Protein AF-A0A7C4U2F2-F1 (afdb_monomer_lite)

Sequence (80 aa):
MPPKNKPASEKLKSVKPSGTTDENFFSLVYEVARQIPKGRVTSYGAIAACLGSKSSARMVGWAMNGCHRVRPKVPAHRVV

Radius of gyration: 15.28 Å; chains: 1; bounding box: 29×45×34 Å

Structure (mmCIF, N/CA/C/O backbone):
data_AF-A0A7C4U2F2-F1
#
_entry.id   AF-A0A7C4U2F2-F1
#
loop_
_atom_site.group_PDB
_atom_site.id
_atom_site.type_symbol
_atom_site.label_atom_id
_atom_site.label_alt_id
_atom_site.label_comp_id
_atom_site.label_asym_id
_atom_site.label_entity_id
_atom_site.label_seq_id
_atom_site.pdbx_PDB_ins_code
_atom_site.Cartn_x
_atom_site.Cartn_y
_atom_site.Cartn_z
_atom_site.occupancy
_atom_site.B_iso_or_equiv
_atom_site.auth_seq_id
_atom_site.auth_comp_id
_atom_site.auth_asym_id
_atom_site.auth_atom_id
_atom_site.pdbx_PDB_model_num
ATOM 1 N N . MET A 1 1 ? 17.629 -30.331 -27.616 1.00 60.97 1 MET A N 1
ATOM 2 C CA . MET A 1 1 ? 18.020 -28.914 -27.425 1.00 60.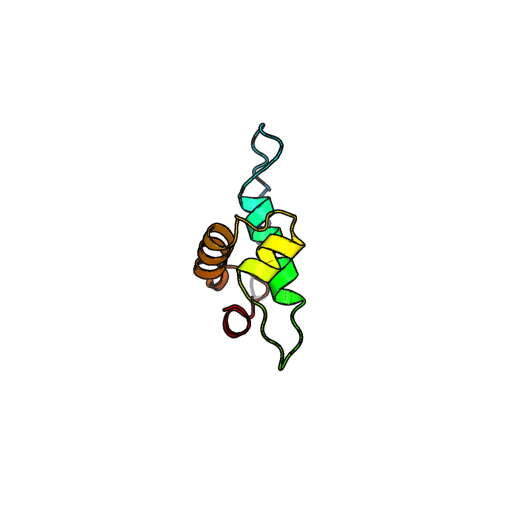97 1 MET A CA 1
ATOM 3 C C . MET A 1 1 ? 17.415 -28.409 -26.115 1.00 60.97 1 MET A C 1
ATOM 5 O O . MET A 1 1 ? 16.220 -28.610 -25.937 1.00 60.97 1 MET A O 1
ATOM 9 N N . PRO A 1 2 ? 18.202 -27.833 -25.190 1.00 63.28 2 PRO A N 1
ATOM 10 C CA . PRO A 1 2 ? 17.721 -27.372 -23.882 1.00 63.28 2 PRO A CA 1
ATOM 11 C C . PRO A 1 2 ? 16.854 -26.094 -23.978 1.00 63.28 2 PRO A C 1
ATOM 13 O O . PRO A 1 2 ? 17.088 -25.266 -24.865 1.00 63.28 2 PRO A O 1
ATOM 16 N N . PRO A 1 3 ? 15.867 -25.902 -23.078 1.00 63.00 3 PRO A N 1
ATOM 17 C CA . PRO A 1 3 ? 14.993 -24.728 -23.067 1.00 63.00 3 PRO A CA 1
ATOM 18 C C . PRO A 1 3 ? 15.766 -23.458 -22.677 1.00 63.00 3 PRO A C 1
ATOM 20 O O . PRO A 1 3 ? 16.444 -23.404 -21.651 1.00 63.00 3 PRO A O 1
ATOM 23 N N . LYS A 1 4 ? 15.656 -22.412 -23.505 1.00 57.47 4 LYS A N 1
ATOM 24 C CA . LYS A 1 4 ? 16.306 -21.109 -23.294 1.00 57.47 4 LYS A CA 1
ATOM 25 C C . LYS A 1 4 ? 15.617 -20.334 -22.163 1.00 57.47 4 LYS A C 1
ATOM 27 O O . LYS A 1 4 ? 14.647 -19.614 -22.392 1.00 57.47 4 LYS A O 1
ATOM 32 N N . ASN A 1 5 ? 16.153 -20.479 -20.954 1.00 55.72 5 ASN A N 1
ATOM 33 C CA . ASN A 1 5 ? 15.960 -19.588 -19.811 1.00 55.72 5 ASN A CA 1
ATOM 34 C C . ASN A 1 5 ? 16.263 -18.128 -20.216 1.00 55.72 5 ASN A C 1
ATOM 36 O O . ASN A 1 5 ? 17.341 -17.858 -20.747 1.00 55.72 5 ASN A O 1
ATOM 40 N N . LYS A 1 6 ? 15.338 -17.186 -19.979 1.00 52.25 6 LYS A N 1
A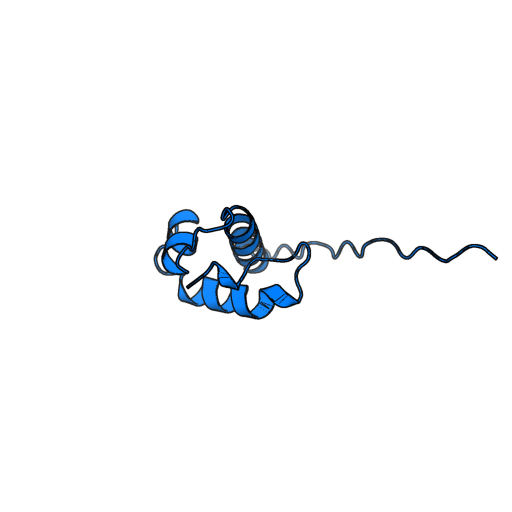TOM 41 C CA . LYS A 1 6 ? 15.608 -15.743 -20.109 1.00 52.25 6 LYS A CA 1
ATOM 42 C C . LYS A 1 6 ? 15.620 -15.114 -18.708 1.00 52.25 6 LYS A C 1
ATOM 44 O O . LYS A 1 6 ? 14.570 -15.102 -18.064 1.00 52.25 6 LYS A O 1
ATOM 49 N N . PRO A 1 7 ? 16.780 -14.623 -18.237 1.00 45.00 7 PRO A N 1
ATOM 50 C CA . PRO A 1 7 ? 16.946 -14.094 -16.890 1.00 45.00 7 PRO A CA 1
ATOM 51 C C . PRO A 1 7 ? 16.224 -12.753 -16.711 1.00 45.00 7 PRO A C 1
ATOM 53 O O . PRO A 1 7 ? 15.985 -12.009 -17.664 1.00 45.00 7 PRO A O 1
ATOM 56 N N . ALA A 1 8 ? 15.853 -12.492 -15.457 1.00 56.41 8 ALA A N 1
ATOM 57 C CA . ALA A 1 8 ? 15.178 -11.300 -14.972 1.00 56.41 8 ALA A CA 1
ATOM 58 C C . ALA A 1 8 ? 15.822 -10.010 -15.504 1.00 56.41 8 ALA A C 1
ATOM 60 O O . ALA A 1 8 ? 17.013 -9.773 -15.333 1.00 56.41 8 ALA A O 1
ATOM 61 N N . SER A 1 9 ? 15.011 -9.164 -16.142 1.00 51.78 9 SER A N 1
ATOM 62 C CA . SER A 1 9 ? 15.422 -7.823 -16.547 1.00 51.78 9 SER A CA 1
ATOM 63 C C . SER A 1 9 ? 15.529 -6.947 -15.296 1.00 51.78 9 SER A C 1
ATOM 65 O O . SER A 1 9 ? 14.550 -6.340 -14.860 1.00 51.78 9 SER A O 1
ATOM 67 N N . GLU A 1 10 ? 16.722 -6.916 -14.708 1.00 62.62 10 GLU A N 1
ATOM 68 C CA . GLU A 1 10 ? 17.176 -5.871 -13.793 1.00 62.62 10 GLU A CA 1
ATOM 69 C C . GLU A 1 10 ? 17.226 -4.550 -14.570 1.00 62.62 10 GLU A C 1
ATOM 71 O O . GLU A 1 10 ? 18.228 -4.193 -15.189 1.00 62.62 10 GLU A O 1
ATOM 76 N N . LYS A 1 11 ? 16.105 -3.822 -14.616 1.00 52.53 11 LYS A N 1
ATOM 77 C CA . LYS A 1 11 ? 16.125 -2.446 -15.115 1.00 52.53 11 LYS A CA 1
ATOM 78 C C . LYS A 1 11 ? 16.801 -1.555 -14.074 1.00 52.53 11 LYS A C 1
ATOM 80 O O . LYS A 1 11 ? 16.292 -1.356 -12.975 1.00 52.53 11 LYS A O 1
ATOM 85 N N . LEU A 1 12 ? 17.971 -1.067 -14.474 1.00 55.44 12 LEU A N 1
ATOM 86 C CA . LEU A 1 12 ? 18.828 -0.074 -13.836 1.00 55.44 12 LEU A CA 1
ATOM 87 C C . LEU A 1 12 ? 18.019 1.087 -13.232 1.00 55.44 12 LEU A C 1
ATOM 89 O O . LEU A 1 12 ? 17.215 1.721 -13.914 1.00 55.44 12 LEU A O 1
ATOM 93 N N . LYS A 1 13 ? 18.262 1.354 -11.944 1.00 51.81 13 LYS A N 1
ATOM 94 C CA . LYS A 1 13 ? 17.653 2.438 -11.161 1.00 51.81 13 LYS A CA 1
ATOM 95 C C . LYS A 1 13 ? 18.069 3.795 -11.739 1.00 51.81 13 LYS A C 1
ATOM 97 O O . LYS A 1 13 ? 19.239 4.163 -11.661 1.00 51.81 13 LYS A O 1
ATOM 102 N N . SER A 1 14 ? 17.115 4.548 -12.287 1.00 47.78 14 SER A N 1
ATOM 103 C CA . SER A 1 14 ? 17.329 5.938 -12.694 1.00 47.78 14 SER A CA 1
ATOM 104 C C . SER A 1 14 ? 17.250 6.831 -11.453 1.00 47.78 14 SER A C 1
ATOM 106 O O . SER A 1 14 ? 16.178 7.250 -11.017 1.00 47.78 14 SER A O 1
ATOM 108 N N . VAL A 1 15 ? 18.396 7.086 -10.823 1.00 54.00 15 VAL A N 1
ATOM 109 C CA . VAL A 1 15 ? 18.498 8.099 -9.765 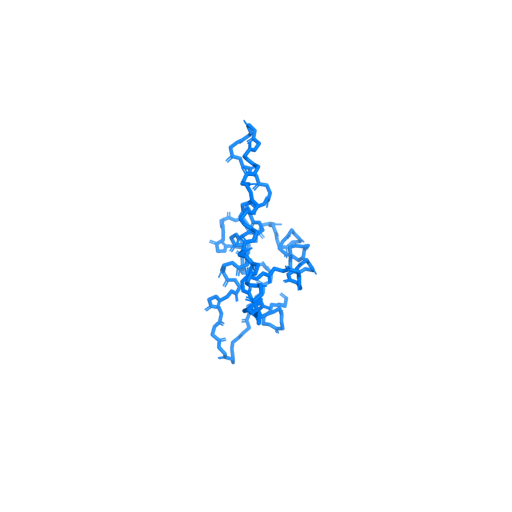1.00 54.00 15 VAL A CA 1
ATOM 110 C C . VAL A 1 15 ? 18.621 9.460 -10.448 1.00 54.00 15 VAL A C 1
ATOM 112 O O . VAL A 1 15 ? 19.624 9.743 -11.098 1.00 54.00 15 VAL A O 1
ATOM 115 N N . LYS A 1 16 ? 17.580 10.292 -10.342 1.00 46.97 16 LYS A N 1
ATOM 116 C CA . LYS A 1 16 ? 17.623 11.695 -10.777 1.00 46.97 16 LYS A CA 1
ATOM 117 C C . LYS A 1 16 ? 18.280 12.559 -9.683 1.00 46.97 16 LYS A C 1
ATOM 119 O O . LYS A 1 16 ? 18.145 12.238 -8.501 1.00 46.97 16 LYS A O 1
ATOM 124 N N . PRO A 1 17 ? 18.955 13.667 -10.040 1.00 49.38 17 PRO A N 1
ATOM 125 C CA . PRO A 1 17 ? 19.829 14.433 -9.140 1.00 49.38 17 PRO A CA 1
ATOM 126 C C . PRO A 1 17 ? 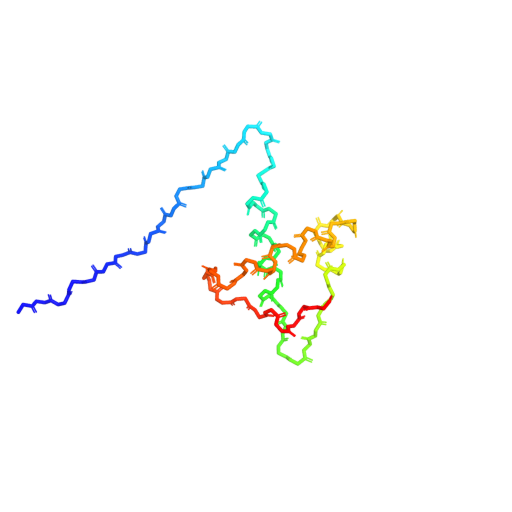19.117 15.274 -8.058 1.00 49.38 17 PRO A C 1
ATOM 128 O O . PRO A 1 17 ? 19.766 16.075 -7.397 1.00 49.38 17 PRO A O 1
ATOM 131 N N . SER A 1 18 ? 17.809 15.100 -7.825 1.00 46.16 18 SER A N 1
ATOM 132 C CA . SER A 1 18 ? 17.072 15.763 -6.731 1.00 46.16 18 SER A CA 1
ATOM 133 C C . SER A 1 18 ? 17.058 14.964 -5.418 1.00 46.16 18 SER A C 1
ATOM 135 O O . SER A 1 18 ? 16.397 15.359 -4.461 1.00 46.16 18 SER A O 1
ATOM 137 N N . GLY A 1 19 ? 17.718 13.801 -5.362 1.00 52.53 19 GLY A N 1
ATOM 138 C CA . GLY A 1 19 ? 17.717 12.927 -4.180 1.00 52.53 19 GLY A CA 1
ATOM 139 C C . GLY A 1 19 ? 16.359 12.282 -3.856 1.00 52.53 19 GLY A C 1
ATOM 140 O O . GLY A 1 19 ? 16.263 11.492 -2.923 1.00 52.53 19 GLY A O 1
ATOM 141 N N . THR A 1 20 ? 15.308 12.570 -4.629 1.00 46.66 20 THR A N 1
ATOM 142 C CA . THR A 1 20 ? 13.962 12.004 -4.469 1.00 46.66 20 THR A CA 1
ATOM 143 C C . THR A 1 20 ? 13.389 11.666 -5.842 1.00 46.66 20 THR A C 1
ATOM 145 O O . THR A 1 20 ? 12.841 12.514 -6.538 1.00 46.66 20 THR A O 1
ATOM 148 N N . THR A 1 21 ? 13.554 10.411 -6.263 1.00 51.12 21 THR A N 1
ATOM 149 C CA . THR A 1 21 ? 12.924 9.890 -7.482 1.00 51.12 21 THR A CA 1
ATOM 150 C C . THR A 1 21 ? 11.492 9.452 -7.159 1.00 51.12 21 THR A C 1
ATOM 152 O O . THR A 1 21 ? 11.292 8.664 -6.233 1.00 51.12 21 THR A O 1
ATOM 155 N N . ASP A 1 22 ? 10.501 9.879 -7.945 1.00 56.22 22 ASP A N 1
ATOM 156 C CA . ASP A 1 22 ? 9.100 9.419 -7.854 1.00 56.22 22 ASP A CA 1
ATOM 157 C C . ASP A 1 22 ? 8.968 7.886 -7.930 1.00 56.22 22 ASP A C 1
ATOM 159 O O . ASP A 1 22 ? 8.103 7.283 -7.297 1.00 56.22 22 ASP A O 1
ATOM 163 N N . GLU A 1 23 ? 9.885 7.229 -8.649 1.00 62.91 23 GLU A N 1
ATOM 164 C CA . GLU A 1 23 ? 10.001 5.766 -8.693 1.00 62.91 23 GLU A CA 1
ATOM 165 C C . GLU A 1 23 ? 10.267 5.161 -7.311 1.00 62.91 23 GLU A C 1
ATOM 167 O O . GLU A 1 23 ? 9.787 4.064 -7.017 1.00 62.91 23 GLU A O 1
ATOM 172 N N . ASN A 1 24 ? 10.987 5.877 -6.445 1.00 79.25 24 ASN A N 1
ATOM 173 C CA . ASN A 1 24 ? 11.246 5.446 -5.080 1.00 79.25 24 ASN A CA 1
ATOM 174 C C . ASN A 1 24 ? 9.967 5.558 -4.240 1.00 79.25 24 ASN A C 1
ATOM 176 O O . ASN A 1 24 ? 9.619 4.617 -3.535 1.00 79.25 24 ASN A O 1
ATOM 180 N N . PHE A 1 25 ? 9.203 6.649 -4.390 1.00 83.12 25 PHE A N 1
ATOM 181 C CA . PHE A 1 25 ? 7.913 6.802 -3.708 1.00 83.12 25 PHE A CA 1
ATOM 182 C C . PHE A 1 25 ? 6.910 5.724 -4.141 1.00 83.12 25 PHE A C 1
ATOM 184 O O . PHE A 1 25 ? 6.285 5.083 -3.298 1.00 83.12 25 PHE A O 1
ATOM 191 N N . PHE A 1 26 ? 6.792 5.452 -5.443 1.00 87.12 26 PHE A N 1
ATOM 192 C CA . PHE A 1 26 ? 5.915 4.389 -5.942 1.00 87.12 26 PHE A CA 1
ATOM 193 C C . PHE A 1 26 ? 6.362 3.001 -5.483 1.00 87.12 26 PHE A C 1
ATOM 195 O O . PHE A 1 26 ? 5.523 2.190 -5.095 1.00 87.12 26 PHE A O 1
ATOM 202 N N . SER A 1 27 ? 7.670 2.735 -5.470 1.00 86.12 27 SER A N 1
ATOM 203 C CA . SER A 1 27 ? 8.215 1.475 -4.950 1.00 86.12 27 SER A CA 1
ATOM 204 C C . SER A 1 27 ? 7.866 1.281 -3.475 1.00 86.12 27 SER A C 1
ATOM 206 O O . SER A 1 27 ? 7.357 0.219 -3.115 1.00 86.12 27 SER A O 1
ATOM 208 N N . LEU A 1 28 ? 8.025 2.323 -2.654 1.00 87.81 28 LEU A N 1
ATOM 209 C CA . LEU A 1 28 ? 7.640 2.313 -1.240 1.00 87.81 28 LEU A CA 1
ATOM 210 C C . LEU A 1 28 ? 6.137 2.066 -1.056 1.00 87.81 28 LEU A C 1
ATOM 212 O O . LEU A 1 28 ? 5.742 1.248 -0.226 1.00 87.81 28 LEU A O 1
ATOM 216 N N . VAL A 1 29 ? 5.286 2.702 -1.868 1.00 89.44 29 VAL A N 1
ATOM 217 C CA . VAL A 1 29 ? 3.836 2.445 -1.867 1.00 89.44 29 VAL A CA 1
ATOM 218 C C . VAL A 1 29 ? 3.537 0.969 -2.134 1.00 89.44 29 VAL 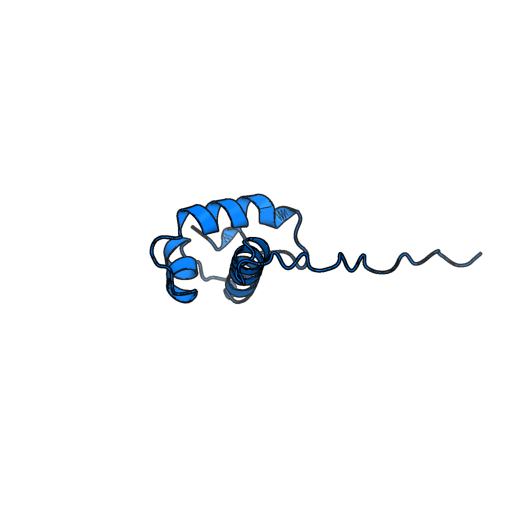A C 1
ATOM 220 O O . VAL A 1 29 ? 2.731 0.364 -1.423 1.00 89.44 29 VAL A O 1
ATOM 223 N N . TYR A 1 30 ? 4.193 0.365 -3.128 1.00 89.88 30 TYR A N 1
ATOM 224 C CA . TYR A 1 30 ? 3.996 -1.050 -3.440 1.00 89.88 30 TYR A CA 1
ATOM 225 C C . TYR A 1 30 ? 4.498 -1.970 -2.328 1.00 89.88 30 TYR A C 1
ATOM 227 O O . TYR A 1 30 ? 3.858 -2.986 -2.055 1.00 89.88 30 TYR A O 1
ATOM 235 N N . GLU A 1 31 ? 5.616 -1.642 -1.683 1.00 89.75 31 GLU A N 1
ATOM 236 C CA . GLU A 1 31 ? 6.133 -2.406 -0.547 1.00 89.75 31 GLU A CA 1
ATOM 237 C C . GLU A 1 31 ? 5.169 -2.377 0.636 1.00 89.75 31 GLU A C 1
ATOM 239 O O . GLU A 1 31 ? 4.793 -3.441 1.131 1.00 89.75 31 GLU A O 1
ATOM 244 N N . VAL A 1 32 ? 4.678 -1.197 1.019 1.00 90.38 32 VAL A N 1
ATOM 245 C CA . VAL A 1 32 ? 3.678 -1.057 2.089 1.00 90.38 32 VAL A CA 1
ATOM 246 C C . VAL A 1 32 ? 2.397 -1.811 1.732 1.00 90.38 32 VAL A C 1
ATOM 248 O O . VAL A 1 32 ? 1.867 -2.559 2.554 1.00 90.38 32 VAL A O 1
ATOM 251 N N . ALA A 1 33 ? 1.928 -1.701 0.488 1.00 91.00 33 ALA A N 1
ATOM 252 C CA . ALA A 1 33 ? 0.736 -2.412 0.037 1.00 91.00 33 ALA A CA 1
ATOM 253 C C . ALA A 1 33 ? 0.886 -3.947 0.104 1.00 91.00 33 ALA A C 1
ATOM 255 O O . ALA A 1 33 ? -0.096 -4.655 0.336 1.00 91.00 33 ALA A O 1
ATOM 256 N N . ARG A 1 34 ? 2.100 -4.490 -0.056 1.00 90.81 34 ARG A N 1
ATOM 257 C CA . ARG A 1 34 ? 2.364 -5.937 0.083 1.00 90.81 34 ARG A CA 1
ATOM 258 C C . ARG A 1 34 ? 2.332 -6.417 1.532 1.00 90.81 34 ARG A C 1
ATOM 260 O O . ARG A 1 34 ? 2.005 -7.580 1.755 1.00 90.81 34 ARG A O 1
ATOM 267 N N . GLN A 1 35 ? 2.631 -5.547 2.493 1.00 91.81 35 GLN A N 1
ATOM 268 C CA . GLN A 1 35 ? 2.609 -5.884 3.921 1.00 91.81 35 GLN A CA 1
ATOM 269 C C . GLN A 1 35 ? 1.184 -6.002 4.486 1.00 91.81 35 GLN A C 1
ATOM 271 O O . GLN A 1 35 ? 1.000 -6.493 5.598 1.00 91.81 35 GLN A O 1
ATOM 276 N N . ILE A 1 36 ? 0.156 -5.585 3.737 1.00 90.44 36 ILE A N 1
ATOM 277 C CA . ILE A 1 36 ? -1.236 -5.660 4.193 1.00 90.44 36 ILE A CA 1
ATOM 278 C C . ILE A 1 36 ? -1.666 -7.136 4.287 1.00 90.44 36 ILE A C 1
ATOM 280 O O . ILE A 1 36 ? -1.738 -7.815 3.252 1.00 90.44 36 ILE A O 1
ATOM 284 N N . PRO A 1 37 ? -2.011 -7.655 5.481 1.00 91.25 37 PRO A N 1
ATOM 285 C CA . PRO A 1 37 ? -2.398 -9.052 5.651 1.00 91.25 37 PRO A CA 1
ATOM 286 C C . PRO A 1 37 ? -3.734 -9.367 4.962 1.00 91.25 37 PRO A C 1
ATOM 288 O O . PRO A 1 37 ? -4.525 -8.482 4.628 1.00 91.25 37 PRO A O 1
ATOM 291 N N . LYS A 1 38 ? -4.004 -10.658 4.730 1.00 91.38 38 LYS A N 1
ATOM 292 C CA . LYS A 1 38 ? -5.293 -11.098 4.170 1.00 91.38 38 LYS A CA 1
ATOM 293 C C . LYS A 1 38 ? -6.427 -10.760 5.148 1.00 91.38 38 LYS A C 1
ATOM 295 O O . LYS A 1 38 ? -6.249 -10.882 6.353 1.00 91.38 38 LYS A O 1
ATOM 300 N N . GLY A 1 39 ? -7.581 -10.344 4.624 1.00 92.00 39 GLY A N 1
ATOM 301 C CA . GLY A 1 39 ? -8.748 -9.979 5.438 1.00 92.00 39 GLY A CA 1
ATOM 302 C C . GLY A 1 39 ? -8.691 -8.578 6.058 1.00 92.00 39 GLY A C 1
ATOM 303 O O . GLY A 1 39 ? -9.631 -8.193 6.744 1.00 92.00 39 GLY A O 1
ATOM 304 N N . ARG A 1 40 ? -7.628 -7.798 5.806 1.00 92.19 40 ARG A N 1
ATOM 305 C CA . ARG A 1 40 ? -7.564 -6.372 6.155 1.00 92.19 40 ARG A CA 1
ATOM 306 C C . ARG A 1 40 ? -7.450 -5.499 4.913 1.00 92.19 40 ARG A C 1
ATOM 308 O O . ARG A 1 40 ? -6.933 -5.923 3.879 1.00 92.19 40 ARG A O 1
ATOM 315 N N . VAL A 1 41 ? -7.926 -4.269 5.060 1.00 93.50 41 VAL A N 1
ATOM 316 C CA . VAL A 1 41 ? -7.931 -3.224 4.036 1.00 93.50 41 VAL A CA 1
ATOM 317 C C . VAL A 1 41 ? -7.271 -1.985 4.641 1.00 93.50 41 VAL A C 1
ATOM 319 O O . VAL A 1 41 ? -7.398 -1.739 5.840 1.00 93.50 41 VAL A O 1
ATOM 322 N N . THR A 1 42 ? -6.538 -1.232 3.831 1.00 92.94 42 THR A N 1
ATOM 323 C CA . THR A 1 42 ? -5.955 0.063 4.197 1.00 92.94 42 THR A CA 1
ATOM 324 C C . THR A 1 42 ? -6.463 1.140 3.248 1.00 92.94 42 THR A C 1
ATOM 326 O O . THR A 1 42 ? -6.893 0.823 2.141 1.00 92.94 42 THR A O 1
ATOM 329 N N . SER A 1 43 ? -6.379 2.408 3.644 1.00 93.12 43 SER A N 1
ATOM 330 C CA . SER A 1 43 ? -6.722 3.513 2.750 1.00 93.12 43 SER A CA 1
ATOM 331 C C . SER A 1 43 ? -5.500 4.101 2.042 1.00 93.12 43 SER A C 1
ATOM 333 O O . SER A 1 43 ? -4.375 4.028 2.552 1.00 93.12 43 SER A O 1
ATOM 335 N N . TYR A 1 44 ? -5.703 4.757 0.897 1.00 93.19 44 TYR A N 1
ATOM 336 C CA . TYR A 1 44 ? -4.643 5.522 0.220 1.00 93.19 44 TYR A CA 1
ATOM 337 C C . TYR A 1 44 ? -3.993 6.551 1.156 1.00 93.19 44 TYR A C 1
ATOM 339 O O . TYR A 1 44 ? -2.773 6.725 1.153 1.00 93.19 44 TYR A O 1
ATOM 347 N N . GLY A 1 45 ? -4.808 7.201 1.991 1.00 92.06 45 GLY A N 1
ATOM 348 C CA . GLY A 1 45 ? -4.345 8.147 3.004 1.00 92.06 45 GLY A CA 1
ATOM 349 C C . GLY A 1 45 ? -3.514 7.489 4.103 1.00 92.06 45 GLY A C 1
ATOM 350 O O . GLY A 1 45 ? -2.515 8.066 4.519 1.00 92.06 45 GLY A O 1
ATOM 351 N N . ALA A 1 46 ? -3.864 6.274 4.536 1.00 92.00 46 ALA A N 1
ATOM 352 C CA . ALA A 1 46 ? -3.095 5.542 5.540 1.00 92.00 46 ALA A CA 1
ATOM 353 C C . ALA A 1 46 ? -1.709 5.134 5.019 1.00 92.00 46 ALA A C 1
ATOM 355 O O . ALA A 1 46 ? -0.720 5.281 5.736 1.00 92.00 46 ALA A O 1
ATOM 356 N N . ILE A 1 47 ? -1.610 4.702 3.757 1.00 91.62 47 ILE A N 1
ATOM 357 C CA . ILE A 1 47 ? -0.314 4.431 3.113 1.00 91.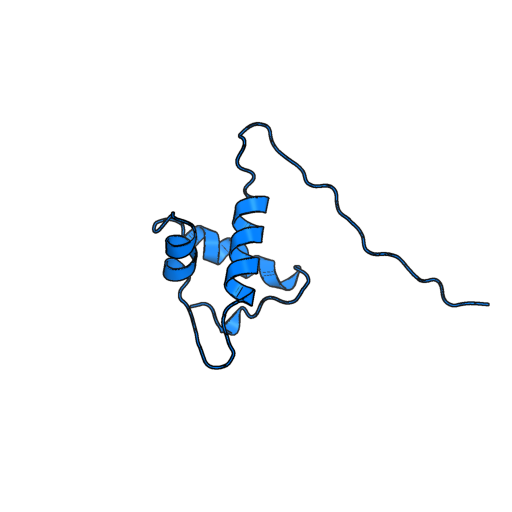62 47 ILE A CA 1
ATOM 358 C C . ILE A 1 47 ? 0.516 5.719 3.039 1.00 91.62 47 ILE A C 1
ATOM 360 O O . ILE A 1 47 ? 1.679 5.729 3.433 1.00 91.62 47 ILE A O 1
ATOM 364 N N . ALA A 1 48 ? -0.088 6.820 2.590 1.00 91.56 48 ALA A N 1
ATOM 365 C CA . ALA A 1 48 ? 0.591 8.109 2.478 1.00 91.56 48 ALA A CA 1
ATOM 366 C C . ALA A 1 48 ? 1.069 8.634 3.850 1.00 91.56 48 ALA A C 1
ATOM 368 O O . ALA A 1 48 ? 2.198 9.104 3.988 1.00 91.56 48 ALA A O 1
ATOM 369 N N . ALA A 1 49 ? 0.238 8.478 4.885 1.00 90.81 49 ALA A N 1
ATOM 370 C CA . ALA A 1 49 ? 0.569 8.807 6.267 1.00 90.81 49 ALA A CA 1
ATOM 371 C C . ALA A 1 49 ? 1.725 7.954 6.806 1.00 90.81 49 ALA A C 1
ATOM 373 O O . ALA A 1 49 ? 2.609 8.490 7.470 1.00 90.81 49 ALA A O 1
ATOM 374 N N . CYS A 1 50 ? 1.740 6.655 6.492 1.00 88.69 50 CYS A N 1
ATOM 375 C CA . CYS A 1 50 ? 2.813 5.743 6.887 1.00 88.69 50 CYS A CA 1
ATOM 376 C C . CYS A 1 50 ? 4.162 6.125 6.257 1.00 88.69 50 CYS A C 1
ATOM 378 O O . CYS A 1 50 ? 5.204 5.917 6.868 1.00 88.69 50 CYS A O 1
ATOM 380 N N . LEU A 1 51 ? 4.138 6.715 5.059 1.00 86.94 51 LEU A N 1
ATOM 381 C CA . LEU A 1 51 ? 5.317 7.234 4.359 1.00 86.94 51 LEU A CA 1
ATOM 382 C C . LEU A 1 51 ? 5.694 8.669 4.779 1.00 86.94 51 LEU A C 1
ATOM 384 O O . LEU A 1 51 ? 6.590 9.264 4.187 1.00 86.94 51 LEU A O 1
ATOM 388 N N . GLY A 1 52 ? 5.015 9.245 5.776 1.00 84.06 52 GLY A N 1
ATOM 389 C CA . GLY A 1 52 ? 5.310 10.582 6.302 1.00 84.06 52 GLY A CA 1
ATOM 390 C C . GLY A 1 52 ? 4.687 11.738 5.516 1.00 84.06 52 GLY A C 1
ATOM 391 O O . GLY A 1 52 ? 4.876 12.893 5.888 1.00 84.06 52 GLY A O 1
ATOM 392 N N . SER A 1 53 ? 3.892 11.462 4.477 1.00 78.44 53 SER A N 1
ATOM 393 C CA . SER A 1 53 ? 3.219 12.492 3.682 1.00 78.44 53 SER A CA 1
ATOM 394 C C . SER A 1 53 ? 1.715 12.246 3.611 1.00 78.44 53 SER A C 1
ATOM 396 O O . SER A 1 53 ? 1.186 11.715 2.636 1.00 78.44 53 SER A O 1
ATOM 398 N N . LYS A 1 54 ? 0.989 12.679 4.650 1.00 75.38 54 LYS A N 1
ATOM 399 C CA . LYS A 1 54 ? -0.481 12.547 4.744 1.00 75.38 54 LYS A CA 1
ATOM 400 C C . LYS A 1 54 ? -1.235 13.162 3.549 1.00 75.38 54 LYS A C 1
ATOM 402 O O . LYS A 1 54 ? -2.340 12.726 3.250 1.00 75.38 54 LYS A O 1
ATOM 407 N N . SER A 1 55 ? -0.634 14.127 2.844 1.00 80.94 55 SER A N 1
ATOM 408 C CA . SER A 1 55 ? -1.231 14.797 1.676 1.00 80.94 55 SER A CA 1
ATOM 409 C C . SER A 1 55 ? -1.047 14.027 0.353 1.00 80.94 55 SER A C 1
ATOM 411 O O . SER A 1 55 ? -1.695 14.321 -0.650 1.00 80.94 55 SER A O 1
ATOM 413 N N . SER A 1 56 ? -0.212 12.982 0.324 1.00 85.25 56 SER A N 1
ATOM 414 C CA . SER A 1 56 ? 0.129 12.259 -0.912 1.00 85.25 56 SER A CA 1
ATOM 415 C C . SER A 1 56 ? -0.867 11.163 -1.309 1.00 85.25 56 SER A C 1
ATOM 417 O O . SER A 1 56 ? -0.575 10.390 -2.219 1.00 85.25 56 SER A O 1
ATOM 419 N N . ALA A 1 57 ? -2.049 11.073 -0.690 1.00 88.88 57 ALA A N 1
ATOM 420 C CA . ALA A 1 57 ? -3.028 10.011 -0.967 1.00 88.88 57 ALA A CA 1
ATOM 421 C C . ALA A 1 57 ? -3.369 9.882 -2.466 1.00 88.88 57 ALA A C 1
ATOM 423 O O . ALA A 1 57 ? -3.464 8.781 -3.007 1.00 88.88 57 ALA A O 1
ATOM 424 N N . ARG A 1 58 ? -3.475 11.012 -3.174 1.00 89.75 58 ARG A N 1
ATOM 425 C CA . ARG A 1 58 ? -3.765 11.033 -4.617 1.00 89.75 58 ARG A CA 1
ATOM 426 C C . ARG A 1 58 ? -2.614 10.462 -5.452 1.00 89.75 58 ARG A C 1
ATOM 428 O O . ARG A 1 58 ? -2.858 9.752 -6.423 1.00 89.75 58 ARG A O 1
ATOM 435 N N . MET A 1 59 ? -1.375 10.709 -5.030 1.00 89.44 59 MET A N 1
ATOM 436 C CA . MET A 1 59 ? -0.164 10.149 -5.636 1.00 89.44 59 MET A CA 1
ATOM 437 C C . MET A 1 59 ? -0.068 8.633 -5.400 1.00 89.44 59 MET A C 1
ATOM 439 O O . MET A 1 59 ? 0.298 7.893 -6.311 1.00 89.44 59 MET A O 1
ATOM 443 N N . VAL A 1 60 ? -0.479 8.150 -4.219 1.00 90.88 60 VAL A N 1
ATOM 444 C CA . VAL A 1 60 ? -0.614 6.707 -3.937 1.00 90.88 60 VAL A CA 1
ATOM 445 C C . VAL A 1 60 ? -1.650 6.071 -4.868 1.00 90.88 60 VAL A C 1
ATOM 447 O O . VAL A 1 60 ? -1.386 5.015 -5.436 1.00 90.88 60 VAL A O 1
ATOM 450 N N . GLY A 1 61 ? -2.796 6.722 -5.095 1.00 91.06 61 GLY A N 1
ATOM 451 C CA . GLY A 1 61 ? -3.803 6.247 -6.053 1.00 91.06 61 GLY A CA 1
ATOM 452 C C . GLY A 1 61 ? -3.253 6.106 -7.477 1.00 91.06 61 GLY A C 1
ATOM 453 O O . GLY A 1 61 ? -3.472 5.090 -8.138 1.00 91.06 61 GLY A O 1
ATOM 454 N N . TRP A 1 62 ? -2.460 7.081 -7.925 1.00 90.38 62 TRP A N 1
ATOM 455 C CA . TRP A 1 62 ? -1.763 7.013 -9.212 1.00 90.38 62 TRP A CA 1
ATOM 456 C C . TRP A 1 62 ? -0.770 5.850 -9.282 1.00 90.38 62 TRP A C 1
ATOM 458 O O . TRP A 1 62 ? -0.758 5.116 -10.273 1.00 90.38 62 TRP A O 1
ATOM 468 N N . ALA A 1 63 ? 0.013 5.636 -8.222 1.00 89.56 63 ALA A N 1
ATOM 469 C CA . ALA A 1 63 ? 0.914 4.492 -8.126 1.00 89.56 63 ALA A CA 1
ATOM 470 C C . ALA A 1 63 ? 0.130 3.174 -8.232 1.00 89.56 63 ALA A C 1
ATOM 472 O O . ALA A 1 63 ? 0.426 2.311 -9.058 1.00 89.56 63 ALA A O 1
ATOM 473 N N . MET A 1 64 ? -0.944 3.041 -7.455 1.00 89.25 64 MET A N 1
ATOM 474 C CA . MET A 1 64 ? -1.754 1.826 -7.414 1.00 89.25 64 MET A CA 1
ATOM 475 C C . MET A 1 64 ? -2.446 1.519 -8.747 1.00 89.25 64 MET A C 1
ATOM 477 O O . MET A 1 64 ? -2.573 0.346 -9.094 1.00 89.25 64 MET A O 1
ATOM 481 N N . ASN A 1 65 ? -2.785 2.520 -9.563 1.00 89.81 65 ASN A N 1
ATOM 482 C CA . ASN A 1 65 ? -3.278 2.287 -10.926 1.00 89.81 65 ASN A CA 1
ATOM 483 C C . ASN A 1 65 ? -2.244 1.532 -11.799 1.00 89.81 65 ASN A C 1
ATOM 485 O O . ASN A 1 65 ? -2.575 0.619 -12.563 1.00 89.81 65 ASN A O 1
ATOM 489 N N . GLY A 1 66 ? -0.958 1.855 -11.635 1.00 85.56 66 GLY A N 1
ATOM 490 C CA . GLY A 1 66 ? 0.157 1.213 -12.336 1.00 85.56 66 GLY A CA 1
ATOM 491 C C . GLY A 1 66 ? 0.586 -0.148 -11.776 1.00 85.56 66 GLY A C 1
ATOM 492 O O . GLY A 1 66 ? 1.396 -0.831 -12.413 1.00 85.56 66 GLY A O 1
ATOM 493 N N . CYS A 1 67 ? 0.046 -0.576 -10.629 1.00 85.19 67 CYS A N 1
ATOM 494 C CA . CYS A 1 67 ? 0.545 -1.743 -9.894 1.00 85.19 67 CYS A CA 1
ATOM 495 C C . CYS A 1 67 ? 0.420 -3.070 -10.665 1.00 85.19 67 CYS A C 1
ATOM 497 O O . CYS A 1 67 ? 1.179 -4.005 -10.416 1.00 85.19 67 CYS A O 1
ATOM 499 N N . HIS A 1 68 ? -0.482 -3.143 -11.650 1.00 82.88 68 HIS A N 1
ATOM 500 C CA . HIS A 1 68 ? -0.710 -4.320 -12.493 1.00 82.88 68 HIS A CA 1
ATOM 501 C C . HIS A 1 68 ? 0.532 -4.764 -13.279 1.00 82.88 68 HIS A C 1
ATOM 503 O O . HIS A 1 68 ? 0.665 -5.940 -13.615 1.00 82.88 68 HIS A O 1
ATOM 509 N N . ARG A 1 69 ? 1.447 -3.833 -13.574 1.00 82.12 69 ARG A N 1
ATOM 510 C CA . ARG A 1 69 ? 2.695 -4.106 -14.306 1.00 82.12 69 ARG A CA 1
ATOM 511 C C . ARG A 1 69 ? 3.860 -4.481 -13.386 1.00 82.12 69 ARG A C 1
ATOM 513 O O . ARG A 1 69 ? 4.917 -4.873 -13.873 1.00 82.12 69 ARG A O 1
ATOM 520 N N . VAL A 1 70 ? 3.682 -4.356 -12.071 1.00 81.62 70 VAL A N 1
ATOM 521 C CA . VAL A 1 70 ? 4.745 -4.511 -11.076 1.00 81.62 70 VAL A CA 1
ATOM 522 C C . VAL A 1 70 ? 4.780 -5.945 -10.558 1.00 81.62 70 VAL A C 1
ATOM 524 O O . VAL A 1 70 ? 3.753 -6.553 -10.250 1.00 81.62 70 VAL A O 1
ATOM 527 N N . ARG A 1 71 ? 5.993 -6.491 -10.441 1.00 79.19 71 ARG A N 1
ATOM 528 C CA . ARG A 1 71 ? 6.260 -7.792 -9.824 1.00 79.19 71 ARG A CA 1
ATOM 529 C C . ARG A 1 71 ? 7.118 -7.590 -8.573 1.00 79.19 71 ARG A C 1
ATOM 531 O O . ARG A 1 71 ? 8.041 -6.780 -8.626 1.00 79.19 71 ARG A O 1
ATOM 538 N N . PRO A 1 72 ? 6.858 -8.311 -7.471 1.00 81.31 72 PRO A N 1
ATOM 539 C CA . PRO A 1 72 ? 5.733 -9.222 -7.224 1.00 81.31 72 PRO A CA 1
ATOM 540 C C . PRO A 1 72 ? 4.372 -8.506 -7.115 1.00 81.31 72 PRO A C 1
ATOM 542 O O . PRO A 1 72 ? 4.310 -7.299 -6.866 1.00 81.31 72 PRO A O 1
ATOM 545 N N . LYS A 1 73 ? 3.290 -9.273 -7.336 1.00 86.19 73 LYS A N 1
ATOM 546 C CA . LYS A 1 73 ? 1.907 -8.778 -7.461 1.00 86.19 73 LYS A CA 1
ATOM 547 C C . LYS A 1 73 ? 1.488 -7.982 -6.225 1.00 86.19 73 LYS A C 1
ATOM 549 O O . LYS A 1 73 ? 1.624 -8.455 -5.100 1.00 86.19 73 LYS A O 1
ATOM 554 N N . VAL A 1 74 ? 0.934 -6.796 -6.452 1.00 88.62 74 VAL A N 1
ATOM 555 C CA . VAL A 1 74 ? 0.429 -5.917 -5.393 1.00 88.62 74 VAL A CA 1
ATOM 556 C C . VAL A 1 74 ? -1.062 -6.205 -5.158 1.00 88.62 74 VAL A C 1
ATOM 558 O O . VAL A 1 74 ? -1.822 -6.294 -6.128 1.00 88.62 74 VAL A O 1
ATOM 561 N N . PRO A 1 75 ? -1.521 -6.379 -3.904 1.00 88.75 75 PRO A N 1
ATOM 562 C CA . PRO A 1 75 ? -2.924 -6.654 -3.601 1.00 88.75 75 PRO A CA 1
ATOM 563 C C . PRO A 1 75 ? -3.768 -5.368 -3.649 1.00 88.75 75 PRO A C 1
ATOM 565 O O . PRO A 1 75 ? -4.223 -4.875 -2.623 1.00 88.75 75 PRO A O 1
ATOM 568 N N . ALA A 1 76 ? -4.008 -4.838 -4.852 1.00 87.50 76 ALA A N 1
ATOM 569 C CA . ALA A 1 76 ? -4.726 -3.572 -5.042 1.00 87.50 76 ALA A CA 1
ATOM 570 C C . ALA A 1 76 ? -6.145 -3.545 -4.456 1.00 87.50 76 ALA A C 1
ATOM 572 O O . ALA A 1 76 ? -6.581 -2.515 -3.969 1.00 87.50 76 ALA A O 1
ATOM 573 N N . HIS A 1 77 ? -6.826 -4.694 -4.407 1.00 89.75 77 HIS A N 1
ATOM 574 C CA . HIS A 1 77 ? -8.143 -4.840 -3.773 1.00 89.75 77 HIS A CA 1
ATOM 575 C C . HIS A 1 77 ? -8.153 -4.534 -2.264 1.00 89.75 77 HIS A C 1
ATOM 577 O O . HIS A 1 77 ? -9.224 -4.422 -1.678 1.00 89.75 77 HIS A O 1
ATOM 583 N N . ARG A 1 78 ? -6.982 -4.457 -1.614 1.00 90.56 78 ARG A N 1
ATOM 584 C CA . ARG A 1 78 ? -6.854 -4.116 -0.187 1.00 90.56 78 ARG A CA 1
ATOM 585 C C . ARG A 1 78 ? -6.596 -2.634 0.053 1.00 90.56 78 ARG A C 1
ATOM 587 O O . ARG A 1 78 ? -6.346 -2.269 1.197 1.00 90.56 78 ARG A O 1
ATOM 594 N N . VAL A 1 79 ? -6.607 -1.808 -0.990 1.00 89.50 79 VAL A N 1
ATOM 595 C CA . VAL A 1 79 ? -6.369 -0.367 -0.887 1.00 89.50 79 VAL A CA 1
ATOM 596 C C . VAL A 1 79 ? -7.611 0.384 -1.365 1.00 89.50 79 VAL A C 1
ATOM 598 O O . VAL A 1 79 ? -8.071 0.132 -2.478 1.00 89.50 79 VAL A O 1
ATOM 601 N N . VAL A 1 80 ? -8.146 1.276 -0.522 1.00 87.75 80 VAL A N 1
ATOM 602 C CA . VAL A 1 80 ? -9.371 2.069 -0.777 1.00 87.75 80 VAL A CA 1
ATOM 603 C C . VAL A 1 80 ? -9.193 3.571 -0.606 1.00 87.75 80 VAL A C 1
ATOM 605 O O . VAL A 1 80 ? -8.319 4.009 0.179 1.00 87.75 80 VAL A O 1
#

Foldseek 3Di:
DDDDDDDDPPDDDPDDPPNDDLVVVLVQLQVVQQPADPPAAEELQRSCVVVVHSPCSVVSVVSLVVQVVDPPHGPSVRYD

Secondary structure (DSSP, 8-state):
----------------TTS--HHHHHHHHHHHHHHPPTT--B-HHHHHHHTT-GGGHHHHHHHHHHGGGSSSPP-GGGB-

pLDDT: mean 78.27, std 16.1, range [45.0, 93.5]